Protein AF-A0A8J4LSY7-F1 (afdb_monomer_lite)

Secondary structure (DSSP, 8-state):
-HHHHHHHHHTTSSS--SSHHHHHHHHHHHHHHHHTTS---EEEEETTHHHHHHHHHHHHHHH-PPPPSEEEEES---TTS-GGGSSS--GGG--HHHHHHHHHHTT--TTTHHHHHSTHHHHTTS-----------

Sequence (137 aa):
QQDSCRTILARFCRDPLPSAQAAAKEILPVVTPLLQSGVPYAVLSHSFGVWISFELLRAVRRVGPPMPRVWCLSAMPHPDVPHGRRPWRQQRTLGDADFKDEVRGWDVNEVVSPLICGRWVVGWLGGWVDTAIPTYA

Foldseek 3Di:
DVVLVVVVVVVCPDAADPDLLSLLVVCQVVCVVVLQPPDAAEAEAEDVRVSNVVNNQVVCVVVDRDHHPYYHYYPDDDPPQDQVRDQAHDCVPDDLVRNLVRCVSVVDDPVCSCCVSPCVVVVSRDDDDDDDDPPDD

Organism: NCBI:txid1737510

pLDDT: mean 72.54, std 23.61, range [24.03, 96.81]

Radius of gyration: 18.05 Å; chains: 1; bounding box: 39×49×40 Å

InterPro domains:
  IPR012223 Thioesterase type II, NRPS/PKS/S-FAS [PTHR11487] (16-112)
  IPR029058 Alpha/Beta hydrolase fold [G3DSA:3.40.50.1820] (6-116)
  IPR029058 Alpha/Beta hydrolase fold [SSF53474] (14-106)

Structure (mmCIF, N/CA/C/O backbone):
data_AF-A0A8J4LSY7-F1
#
_entry.id   AF-A0A8J4LSY7-F1
#
loop_
_atom_site.group_PDB
_atom_site.id
_atom_site.type_symbol
_atom_site.label_atom_id
_atom_site.label_alt_id
_atom_site.label_comp_id
_atom_site.label_asym_id
_atom_site.label_entity_id
_atom_site.label_seq_id
_atom_site.pdbx_PDB_ins_code
_atom_site.Cartn_x
_atom_site.Cartn_y
_atom_site.Cartn_z
_atom_site.occupancy
_atom_site.B_iso_or_equiv
_atom_site.auth_seq_id
_atom_site.auth_comp_id
_atom_site.auth_asym_id
_atom_site.auth_atom_id
_atom_site.pdbx_PDB_model_num
ATOM 1 N N . GLN A 1 1 ? -6.345 19.533 14.855 1.00 44.25 1 GLN A N 1
ATOM 2 C CA . GLN A 1 1 ? -6.470 18.475 13.821 1.00 44.25 1 GLN A CA 1
ATOM 3 C C . GLN A 1 1 ? -5.536 18.705 12.625 1.00 44.25 1 GLN A C 1
ATOM 5 O O . GLN A 1 1 ? -5.015 17.730 12.104 1.00 44.25 1 GLN A O 1
ATOM 10 N N . GLN A 1 2 ? -5.253 19.956 12.225 1.00 29.22 2 GLN A N 1
ATOM 11 C CA . GLN A 1 2 ? -4.272 20.271 11.166 1.00 29.22 2 GLN A CA 1
ATOM 12 C C . GLN A 1 2 ? -2.803 19.992 11.556 1.00 29.22 2 GLN A C 1
ATOM 14 O O . GLN A 1 2 ? -2.033 19.541 10.709 1.00 29.22 2 GLN A O 1
ATOM 19 N N . ASP A 1 3 ? -2.423 20.173 12.826 1.00 33.94 3 ASP A N 1
ATOM 20 C CA . ASP A 1 3 ? -1.032 19.956 13.270 1.00 33.94 3 ASP A CA 1
ATOM 21 C C . ASP A 1 3 ? -0.594 18.487 13.221 1.00 33.94 3 ASP A C 1
ATOM 23 O O . ASP A 1 3 ? 0.539 18.184 12.855 1.00 33.94 3 ASP A O 1
ATOM 27 N N . SER A 1 4 ? -1.515 17.556 13.476 1.00 42.97 4 SER A N 1
ATOM 28 C CA . SER A 1 4 ? -1.252 16.113 13.437 1.00 42.97 4 SER A CA 1
ATOM 29 C C . SER A 1 4 ? -0.882 15.631 12.026 1.00 42.97 4 SER A C 1
ATOM 31 O O . SER A 1 4 ? 0.013 14.803 11.868 1.00 42.97 4 SER A O 1
ATOM 33 N N . CYS A 1 5 ? -1.519 16.185 10.986 1.00 31.39 5 CYS A N 1
ATOM 34 C CA . CYS A 1 5 ? -1.231 15.849 9.587 1.00 31.39 5 CYS A CA 1
ATOM 35 C C . CYS A 1 5 ? 0.140 16.371 9.129 1.00 31.39 5 CYS A C 1
ATOM 37 O O . CYS A 1 5 ? 0.835 15.690 8.372 1.00 31.39 5 CYS A O 1
ATOM 39 N N . ARG A 1 6 ? 0.564 17.546 9.619 1.00 34.28 6 ARG A N 1
ATOM 40 C CA . ARG A 1 6 ? 1.897 18.104 9.332 1.00 34.28 6 ARG A CA 1
ATOM 41 C C . ARG A 1 6 ? 3.012 17.278 9.964 1.00 34.28 6 ARG A C 1
ATOM 43 O O . ARG A 1 6 ? 4.025 17.044 9.312 1.00 34.28 6 ARG A O 1
ATOM 50 N N . THR A 1 7 ? 2.815 16.769 11.180 1.00 38.84 7 THR A N 1
ATOM 51 C CA . THR A 1 7 ? 3.790 15.878 11.826 1.00 38.84 7 THR A CA 1
ATOM 52 C C . THR A 1 7 ? 3.940 14.548 11.086 1.00 38.84 7 THR A C 1
ATOM 54 O O . THR A 1 7 ? 5.052 14.037 10.999 1.00 38.84 7 THR A O 1
ATOM 57 N N . ILE A 1 8 ? 2.860 13.999 10.512 1.00 45.31 8 ILE A N 1
ATOM 58 C CA . ILE A 1 8 ? 2.915 12.757 9.721 1.00 45.31 8 ILE A CA 1
ATOM 59 C C . ILE A 1 8 ? 3.765 12.959 8.463 1.00 45.31 8 ILE A C 1
ATOM 61 O O . ILE A 1 8 ? 4.672 12.166 8.222 1.00 45.31 8 ILE A O 1
ATOM 65 N N . LEU A 1 9 ? 3.530 14.038 7.708 1.00 38.50 9 LEU A N 1
ATOM 66 C CA . LEU A 1 9 ? 4.298 14.352 6.496 1.00 38.50 9 LEU A CA 1
ATOM 67 C C . LEU A 1 9 ? 5.765 14.689 6.804 1.00 38.50 9 LEU A C 1
ATOM 69 O O . LEU A 1 9 ? 6.656 14.212 6.110 1.00 38.50 9 LEU A O 1
ATOM 73 N N . ALA A 1 10 ? 6.037 15.420 7.889 1.00 40.66 10 ALA A N 1
ATOM 74 C CA . ALA A 1 10 ? 7.404 15.736 8.316 1.00 40.66 10 ALA A CA 1
ATOM 75 C C . ALA A 1 10 ? 8.201 14.497 8.779 1.00 40.66 10 ALA A C 1
ATOM 77 O O . ALA A 1 10 ? 9.430 14.493 8.741 1.00 40.66 10 ALA A O 1
ATOM 78 N N . ARG A 1 11 ? 7.525 13.413 9.189 1.00 45.34 11 ARG A N 1
ATOM 79 C CA . ARG A 1 11 ? 8.167 12.156 9.614 1.00 45.34 11 ARG A CA 1
ATOM 80 C C . ARG A 1 11 ? 8.677 11.311 8.438 1.00 45.34 11 ARG A C 1
ATOM 82 O O . ARG A 1 11 ? 9.490 10.420 8.679 1.00 45.34 11 ARG A O 1
ATOM 89 N N . PHE A 1 12 ? 8.230 11.600 7.210 1.00 44.94 12 PHE A N 1
ATOM 90 C CA . PHE A 1 12 ? 8.629 10.914 5.972 1.00 44.94 12 PHE A CA 1
ATOM 91 C C . PHE A 1 12 ? 9.943 11.431 5.356 1.00 44.94 12 PHE A C 1
ATOM 93 O O . PHE A 1 12 ? 10.416 10.838 4.396 1.00 44.94 12 PHE A O 1
ATOM 100 N N . CYS A 1 13 ? 10.579 12.466 5.921 1.00 44.59 13 CYS A N 1
ATOM 101 C CA . CYS A 1 13 ? 11.922 12.926 5.521 1.00 44.59 13 CYS A CA 1
ATOM 102 C C . CYS A 1 13 ? 13.075 12.094 6.126 1.00 44.59 13 CYS A C 1
ATOM 104 O O . CYS A 1 13 ? 14.209 12.561 6.180 1.00 44.59 13 CYS A O 1
ATOM 106 N N . ARG A 1 14 ? 12.795 10.889 6.636 1.00 54.31 14 ARG A N 1
ATOM 107 C CA . ARG A 1 14 ? 13.821 9.942 7.094 1.00 54.31 14 ARG A CA 1
ATOM 108 C C . ARG A 1 14 ? 14.231 9.008 5.969 1.00 54.31 14 ARG A C 1
ATOM 110 O O . ARG A 1 14 ? 13.550 8.946 4.947 1.00 54.31 14 ARG A O 1
ATOM 117 N N . ASP A 1 15 ? 15.330 8.288 6.200 1.00 63.06 15 ASP A N 1
ATOM 118 C CA . ASP A 1 15 ? 15.778 7.224 5.316 1.00 63.06 15 ASP A CA 1
ATOM 119 C C . ASP A 1 15 ? 14.589 6.394 4.832 1.00 63.06 15 ASP A C 1
ATOM 121 O O . ASP A 1 15 ? 13.710 6.026 5.626 1.00 63.06 15 ASP A O 1
ATOM 125 N N . PRO A 1 16 ? 14.533 6.131 3.528 1.00 67.81 16 PRO A N 1
ATOM 126 C CA . PRO A 1 16 ? 13.436 5.391 2.961 1.00 67.81 16 PRO A CA 1
ATOM 127 C C . PRO A 1 16 ? 13.264 4.028 3.619 1.00 67.81 16 PRO A C 1
ATOM 129 O O . PRO A 1 16 ? 14.217 3.313 3.936 1.00 67.81 16 PRO A O 1
ATOM 132 N N . LEU A 1 17 ? 12.003 3.652 3.796 1.00 80.00 17 LEU A N 1
ATOM 133 C CA . LEU A 1 17 ? 11.661 2.386 4.416 1.00 80.00 17 LEU A CA 1
ATOM 134 C C . LEU A 1 17 ? 11.991 1.233 3.457 1.00 80.00 17 LEU A C 1
ATOM 136 O O . LEU A 1 17 ? 11.616 1.286 2.286 1.00 80.00 17 LEU A O 1
ATOM 140 N N . PRO A 1 18 ? 12.625 0.151 3.944 1.00 82.62 18 PRO A N 1
ATOM 141 C CA . PRO A 1 18 ? 13.159 -0.901 3.079 1.00 82.62 18 PRO A CA 1
ATOM 142 C C . PRO A 1 18 ? 12.075 -1.813 2.488 1.00 82.62 18 PRO A C 1
ATOM 144 O O . PRO A 1 18 ? 12.368 -2.658 1.645 1.00 82.62 18 PRO A O 1
ATOM 147 N N . SER A 1 19 ? 10.829 -1.716 2.965 1.00 83.81 19 SER A N 1
ATOM 148 C CA . SER A 1 19 ? 9.740 -2.589 2.530 1.00 83.81 19 SER A CA 1
ATOM 149 C C . SER A 1 19 ? 8.350 -2.022 2.826 1.00 83.81 19 SER A C 1
ATOM 151 O O . SER A 1 19 ? 8.160 -1.181 3.710 1.00 83.81 19 SER A O 1
ATOM 153 N N . ALA A 1 20 ? 7.341 -2.554 2.130 1.00 84.25 20 ALA A N 1
ATOM 154 C CA . ALA A 1 20 ? 5.936 -2.250 2.397 1.00 84.25 20 ALA A CA 1
ATOM 155 C C . ALA A 1 20 ? 5.509 -2.661 3.820 1.00 84.25 20 ALA A C 1
ATOM 157 O O . ALA A 1 20 ? 4.689 -1.988 4.440 1.00 84.25 20 ALA A O 1
ATOM 158 N N . GLN A 1 21 ? 6.101 -3.725 4.374 1.00 91.12 21 GLN A N 1
ATOM 159 C CA . GLN A 1 21 ? 5.871 -4.161 5.753 1.00 91.12 21 GLN A CA 1
ATOM 160 C C . GLN A 1 21 ? 6.427 -3.151 6.765 1.00 91.12 21 GLN A C 1
ATOM 162 O O . GLN A 1 21 ? 5.783 -2.891 7.782 1.00 91.12 21 GLN A O 1
ATOM 167 N N . ALA A 1 22 ? 7.596 -2.562 6.489 1.00 87.50 22 ALA A N 1
ATOM 168 C CA . ALA A 1 22 ? 8.167 -1.512 7.328 1.00 87.50 22 ALA A CA 1
ATOM 169 C C . ALA A 1 22 ? 7.280 -0.255 7.318 1.00 87.50 22 ALA A C 1
ATOM 171 O O . ALA A 1 22 ? 6.972 0.283 8.380 1.00 87.50 22 ALA A O 1
ATOM 172 N N . ALA A 1 23 ? 6.776 0.140 6.143 1.00 88.75 23 ALA A N 1
ATOM 173 C CA . ALA A 1 23 ? 5.785 1.211 6.019 1.00 88.75 23 ALA A CA 1
ATOM 174 C C . ALA A 1 23 ? 4.502 0.914 6.803 1.00 88.75 23 ALA A C 1
ATOM 176 O O . ALA A 1 23 ? 4.065 1.736 7.606 1.00 88.75 23 ALA A O 1
ATOM 177 N N . ALA A 1 24 ? 3.932 -0.282 6.648 1.00 90.56 24 ALA A N 1
ATOM 178 C CA . ALA A 1 24 ? 2.749 -0.698 7.394 1.00 90.56 24 ALA A CA 1
ATOM 179 C C . ALA A 1 24 ? 2.954 -0.616 8.917 1.00 90.56 24 ALA A C 1
ATOM 181 O O . ALA A 1 24 ? 2.068 -0.140 9.626 1.00 90.56 24 ALA A O 1
ATOM 182 N N . LYS A 1 25 ? 4.126 -1.035 9.415 1.00 91.75 25 LYS A N 1
ATOM 183 C CA . LYS A 1 25 ? 4.476 -0.988 10.842 1.00 91.75 25 LYS A CA 1
ATOM 184 C C . LYS A 1 25 ? 4.503 0.441 11.394 1.00 91.75 25 LYS A C 1
ATOM 186 O O . LYS A 1 25 ? 3.998 0.658 12.490 1.00 91.75 25 LYS A O 1
ATOM 191 N N . GLU A 1 26 ? 5.057 1.398 10.650 1.00 90.56 26 GLU A N 1
ATOM 192 C CA . GLU A 1 26 ? 5.096 2.812 11.058 1.00 90.56 26 GLU A CA 1
ATOM 193 C C . GLU A 1 26 ? 3.722 3.494 10.959 1.00 90.56 26 GLU A C 1
ATOM 195 O O . GLU A 1 26 ? 3.383 4.332 11.794 1.00 90.56 26 GLU A O 1
ATOM 200 N N . ILE A 1 27 ? 2.906 3.125 9.966 1.00 92.31 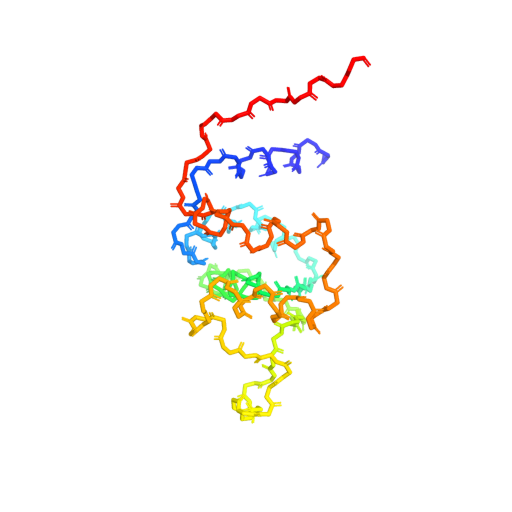27 ILE A N 1
ATOM 201 C CA . ILE A 1 27 ? 1.581 3.727 9.744 1.00 92.31 27 ILE A CA 1
ATOM 202 C C . ILE A 1 27 ? 0.555 3.223 10.767 1.00 92.31 27 ILE A C 1
ATOM 204 O O . ILE A 1 27 ? -0.275 3.999 11.243 1.00 92.31 27 ILE A O 1
ATOM 208 N N . LEU A 1 28 ? 0.601 1.937 11.124 1.00 92.69 28 LEU A N 1
ATOM 209 C CA . LEU A 1 28 ? -0.383 1.291 11.994 1.00 92.69 28 LEU A CA 1
ATOM 210 C C . LEU A 1 28 ? -0.694 2.057 13.298 1.00 92.69 28 LEU A C 1
ATOM 212 O O . LEU A 1 28 ? -1.879 2.306 13.536 1.00 92.69 28 LEU A O 1
ATOM 216 N N . PRO A 1 29 ? 0.281 2.471 14.135 1.00 93.00 29 PRO A N 1
ATOM 217 C CA . PRO A 1 29 ? -0.023 3.186 15.378 1.00 93.00 29 PRO A CA 1
ATOM 218 C C . PRO A 1 29 ? -0.679 4.551 15.140 1.00 93.00 29 PRO A C 1
ATOM 220 O O . PRO A 1 29 ? -1.454 5.007 15.974 1.00 93.00 29 PRO A O 1
ATOM 223 N N . VAL A 1 30 ? -0.413 5.186 13.995 1.00 92.06 30 VAL A N 1
ATOM 224 C CA . VAL A 1 30 ? -0.987 6.488 13.635 1.00 92.06 30 VAL A CA 1
ATOM 225 C C . VAL A 1 30 ? -2.459 6.351 13.256 1.00 92.06 30 VAL A C 1
ATOM 227 O O . VAL A 1 30 ? -3.282 7.172 13.654 1.00 92.06 30 VAL A O 1
ATOM 230 N N . VAL A 1 31 ? -2.805 5.310 12.493 1.00 91.38 31 VAL A N 1
ATOM 231 C CA . VAL A 1 31 ? -4.176 5.129 11.995 1.00 91.38 31 VAL A CA 1
ATOM 232 C C . VAL A 1 31 ? -5.075 4.379 12.973 1.00 91.38 31 VAL A C 1
ATOM 234 O O . VAL A 1 31 ? -6.280 4.598 12.948 1.00 91.38 31 VAL A O 1
ATOM 237 N N . THR A 1 32 ? -4.527 3.536 13.857 1.00 91.69 32 THR A N 1
ATOM 238 C CA . THR A 1 32 ? -5.311 2.689 14.782 1.00 91.69 32 THR A CA 1
ATOM 239 C C . THR A 1 32 ? -6.392 3.454 15.564 1.00 91.69 32 THR A C 1
ATOM 241 O O . THR A 1 32 ? -7.532 2.986 15.551 1.00 91.69 32 THR A O 1
ATOM 244 N N . PRO A 1 33 ? -6.129 4.643 16.149 1.00 91.75 33 PRO A N 1
ATOM 245 C CA . PRO A 1 33 ? -7.170 5.405 16.844 1.00 91.75 33 PRO A CA 1
ATOM 246 C C . PRO A 1 33 ? -8.334 5.817 15.931 1.00 91.75 33 PRO A C 1
ATOM 248 O O . PRO A 1 33 ? -9.486 5.829 16.355 1.00 91.75 33 PRO A O 1
ATOM 251 N N . LEU A 1 34 ? -8.051 6.113 14.657 1.00 91.31 34 LEU A N 1
ATOM 252 C CA . LEU A 1 34 ? -9.074 6.455 13.666 1.00 91.31 34 LEU A CA 1
ATOM 253 C C . LEU A 1 34 ? -9.903 5.225 13.287 1.00 91.31 34 LEU A C 1
ATOM 255 O O . LEU A 1 34 ? -11.123 5.317 13.175 1.00 91.31 34 LEU A O 1
ATOM 259 N N . LEU A 1 35 ? -9.255 4.065 13.145 1.00 92.62 35 LEU A N 1
ATOM 260 C CA . LEU A 1 35 ? -9.926 2.800 12.828 1.00 92.62 35 LEU A CA 1
ATOM 261 C C . LEU A 1 35 ? -10.844 2.325 13.966 1.00 92.62 35 LEU A C 1
ATOM 263 O O . LEU A 1 35 ? -11.846 1.661 13.720 1.00 92.62 35 LEU A O 1
ATOM 267 N N . GLN A 1 36 ? -10.518 2.681 15.209 1.00 91.88 36 GLN A N 1
ATOM 268 C CA . GLN A 1 36 ? -11.301 2.350 16.404 1.00 91.88 36 GLN A CA 1
ATOM 269 C C . GLN A 1 36 ? -12.419 3.355 16.714 1.00 91.88 36 GLN A C 1
ATOM 271 O O . GLN A 1 36 ? -13.191 3.132 17.642 1.00 91.88 36 GLN A O 1
ATOM 276 N N . SER A 1 37 ? -12.558 4.427 15.930 1.00 91.56 37 SER A N 1
ATOM 277 C CA . SER A 1 37 ? -13.602 5.445 16.131 1.00 91.56 37 SER A CA 1
ATOM 278 C C . SER A 1 37 ? -15.036 4.931 15.932 1.00 91.56 37 SER A C 1
ATOM 280 O O . SER A 1 37 ? -15.989 5.629 16.265 1.00 91.56 37 SER A O 1
ATOM 282 N N . GLY A 1 38 ? -15.207 3.735 15.356 1.00 89.56 38 GLY A N 1
ATOM 283 C CA . GLY A 1 38 ? -16.510 3.164 15.001 1.00 89.56 38 GLY A CA 1
ATOM 284 C C . GLY A 1 38 ? -17.073 3.667 13.667 1.00 89.56 38 GLY A C 1
ATOM 285 O O . GLY A 1 38 ? -18.077 3.136 13.193 1.00 89.56 38 GLY A O 1
ATOM 286 N N . VAL A 1 39 ? -16.419 4.640 13.023 1.00 94.12 39 VAL A N 1
ATOM 287 C CA . VAL A 1 39 ? -16.823 5.158 11.710 1.00 94.12 39 VAL A CA 1
ATOM 288 C C . VAL A 1 39 ? -16.385 4.183 10.605 1.00 94.12 39 VAL A C 1
ATOM 290 O O . VAL A 1 39 ? -15.196 3.869 10.503 1.00 94.12 39 VAL A O 1
ATOM 293 N N . PRO A 1 40 ? -17.301 3.692 9.746 1.00 94.31 40 PRO A N 1
ATOM 294 C CA . PRO A 1 40 ? -16.928 2.884 8.591 1.00 94.31 40 PRO A CA 1
ATOM 295 C C . PRO A 1 40 ? -16.016 3.661 7.639 1.00 94.31 40 PRO A C 1
ATOM 297 O O . PRO A 1 40 ? -16.255 4.833 7.363 1.00 94.31 40 PRO A O 1
ATOM 300 N N . TYR A 1 41 ? -15.007 2.993 7.085 1.00 92.62 41 TYR A N 1
ATOM 301 C CA . TYR A 1 41 ? -14.046 3.624 6.184 1.00 92.62 41 TYR A CA 1
ATOM 302 C C . TYR A 1 41 ? -13.803 2.797 4.920 1.00 92.62 41 TYR A C 1
ATOM 304 O O . TYR A 1 41 ? -14.121 1.605 4.842 1.00 92.62 41 TYR A O 1
ATOM 312 N N . ALA A 1 42 ? -13.224 3.466 3.928 1.00 93.94 42 ALA A N 1
ATOM 313 C CA . ALA A 1 42 ? -12.748 2.901 2.677 1.00 93.94 42 ALA A CA 1
ATOM 314 C C . ALA A 1 42 ? -11.233 3.099 2.569 1.00 93.94 42 ALA A C 1
ATOM 316 O O . ALA A 1 42 ? -10.688 4.061 3.113 1.00 93.94 42 ALA A O 1
ATOM 317 N N . VAL A 1 43 ? -10.557 2.214 1.839 1.00 92.94 43 VAL A N 1
ATOM 318 C CA . VAL A 1 43 ? -9.151 2.397 1.460 1.00 92.94 43 VAL A CA 1
ATOM 319 C C . VAL A 1 43 ? -9.080 2.645 -0.036 1.00 92.94 43 VAL A C 1
ATOM 321 O O . VAL A 1 43 ? -9.585 1.851 -0.824 1.00 92.94 43 VAL A O 1
ATOM 324 N N . LEU A 1 44 ? -8.432 3.736 -0.430 1.00 91.38 44 LEU A N 1
ATOM 325 C CA . LEU A 1 44 ? -8.048 3.997 -1.812 1.00 91.38 44 LEU A CA 1
ATOM 326 C C . LEU A 1 44 ? -6.528 3.914 -1.888 1.00 91.38 44 LEU A C 1
ATOM 328 O O . LEU A 1 44 ? -5.829 4.583 -1.130 1.00 91.38 44 LEU A O 1
ATOM 332 N N . SER A 1 45 ? -6.021 3.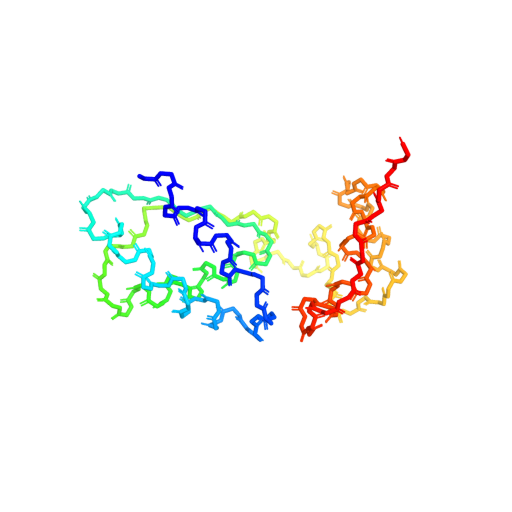084 -2.792 1.00 88.69 45 SER A N 1
ATOM 333 C CA . SER A 1 45 ? -4.583 2.875 -2.959 1.00 88.69 45 SER A CA 1
ATOM 334 C C . SER A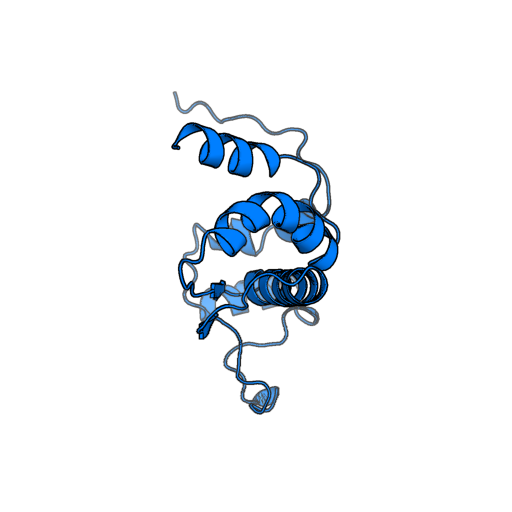 1 45 ? -4.206 2.868 -4.432 1.00 88.69 45 SER A C 1
ATOM 336 O O . SER A 1 45 ? -4.957 2.350 -5.258 1.00 88.69 45 SER A O 1
ATOM 338 N N . HIS A 1 46 ? -3.045 3.429 -4.752 1.00 84.94 46 HIS A N 1
ATOM 339 C CA . HIS A 1 46 ? -2.567 3.605 -6.119 1.00 84.94 46 HIS A CA 1
ATOM 340 C C . HIS A 1 46 ? -1.125 3.112 -6.253 1.00 84.94 46 HIS A C 1
ATOM 342 O O . HIS A 1 46 ? -0.298 3.400 -5.384 1.00 84.94 46 HIS A O 1
ATOM 348 N N . SER A 1 47 ? -0.821 2.402 -7.344 1.00 83.94 47 SER A N 1
ATOM 349 C CA . SER A 1 47 ? 0.533 1.943 -7.685 1.00 83.94 47 SER A CA 1
ATOM 350 C C . SER A 1 47 ? 1.191 1.197 -6.508 1.00 83.94 47 SER A C 1
ATOM 352 O O . SER A 1 47 ? 0.577 0.304 -5.921 1.00 83.94 47 SER A O 1
ATOM 354 N N . PHE A 1 48 ? 2.412 1.558 -6.102 1.00 81.56 48 PHE A N 1
ATOM 355 C CA . PHE A 1 48 ? 3.099 0.949 -4.959 1.00 81.56 48 PHE A CA 1
ATOM 356 C C . PHE A 1 48 ? 2.329 1.086 -3.633 1.00 81.56 48 PHE A C 1
ATOM 358 O O . PHE A 1 48 ? 2.420 0.215 -2.765 1.00 81.56 48 PHE A O 1
ATOM 365 N N . GLY A 1 49 ? 1.494 2.122 -3.502 1.00 85.00 49 GLY A N 1
ATOM 366 C CA . GLY A 1 49 ? 0.605 2.309 -2.358 1.00 85.00 49 GLY A CA 1
ATOM 367 C C . GLY A 1 49 ? -0.352 1.135 -2.142 1.00 85.00 49 GLY A C 1
ATOM 368 O O . GLY A 1 49 ? -0.735 0.878 -1.007 1.00 85.00 49 GLY A O 1
ATOM 369 N N . VAL A 1 50 ? -0.673 0.362 -3.187 1.00 88.69 50 VAL A N 1
ATOM 370 C CA . VAL A 1 50 ? -1.469 -0.871 -3.071 1.00 88.69 50 VAL A CA 1
ATOM 371 C C . VAL A 1 50 ? -0.773 -1.900 -2.177 1.00 88.69 50 VAL A C 1
ATOM 373 O O . VAL A 1 50 ? -1.413 -2.487 -1.307 1.00 88.69 50 VAL A O 1
ATOM 376 N N . TRP A 1 51 ? 0.538 -2.095 -2.333 1.00 86.88 51 TRP A N 1
ATOM 377 C CA . TRP A 1 51 ? 1.301 -3.056 -1.530 1.00 86.88 51 TRP A CA 1
ATOM 378 C C . TRP A 1 51 ? 1.445 -2.606 -0.076 1.00 86.88 51 TRP A C 1
ATOM 380 O O . TRP A 1 51 ? 1.328 -3.420 0.840 1.00 86.88 51 TRP A O 1
ATOM 390 N N . ILE A 1 52 ? 1.632 -1.302 0.146 1.00 89.19 52 ILE A N 1
ATOM 391 C CA . ILE A 1 52 ? 1.647 -0.722 1.494 1.00 89.19 52 ILE A CA 1
ATOM 392 C C . ILE A 1 52 ? 0.281 -0.916 2.160 1.00 89.19 52 ILE A C 1
ATOM 394 O O . ILE A 1 52 ? 0.211 -1.401 3.288 1.00 89.19 52 ILE A O 1
ATOM 398 N N . SER A 1 53 ? -0.812 -0.594 1.459 1.00 92.81 53 SER A N 1
ATOM 399 C CA . SER A 1 53 ? -2.172 -0.801 1.963 1.00 92.81 53 SER A CA 1
ATOM 400 C C . SER A 1 53 ? -2.461 -2.273 2.243 1.00 92.81 53 SER A C 1
ATOM 402 O O . SER A 1 53 ? -3.065 -2.573 3.267 1.00 92.81 53 SER A O 1
ATOM 404 N N . PHE A 1 54 ? -1.990 -3.196 1.402 1.00 93.88 54 PHE A N 1
ATOM 405 C CA . PHE A 1 54 ? -2.120 -4.633 1.641 1.00 93.88 54 PHE A CA 1
ATOM 406 C C . PHE A 1 54 ? -1.476 -5.050 2.970 1.00 93.88 54 PHE A C 1
ATOM 408 O O . PHE A 1 54 ? -2.132 -5.670 3.809 1.00 93.88 54 PHE A O 1
ATOM 415 N N . GLU A 1 55 ? -0.211 -4.687 3.196 1.00 95.38 55 GLU A N 1
ATOM 416 C CA . GLU A 1 55 ? 0.492 -5.050 4.432 1.00 95.38 55 GLU A CA 1
ATOM 417 C C . GLU A 1 55 ? -0.078 -4.333 5.661 1.00 95.38 55 GLU A C 1
ATOM 419 O O . GLU A 1 55 ? -0.194 -4.940 6.729 1.00 95.38 55 GLU A O 1
ATOM 424 N N . LEU A 1 56 ? -0.525 -3.083 5.509 1.00 94.94 56 LEU A N 1
ATOM 425 C CA . LEU A 1 56 ? -1.239 -2.360 6.559 1.00 94.94 56 LEU A CA 1
ATOM 426 C C . LEU A 1 56 ? -2.539 -3.073 6.926 1.00 94.94 56 LEU A C 1
ATOM 428 O O . LEU A 1 56 ? -2.779 -3.320 8.101 1.00 94.94 56 LEU A O 1
ATOM 432 N N . LEU A 1 57 ? -3.357 -3.461 5.948 1.00 96.19 57 LEU A N 1
ATOM 433 C CA . LEU A 1 57 ? -4.619 -4.161 6.185 1.00 96.19 57 LEU A CA 1
ATOM 434 C C . LEU A 1 57 ? -4.407 -5.543 6.811 1.00 96.19 57 LEU A C 1
ATOM 436 O O . LEU A 1 57 ? -5.180 -5.949 7.681 1.00 96.19 57 LEU A O 1
ATOM 440 N N . ARG A 1 58 ? -3.326 -6.248 6.455 1.00 96.75 58 ARG A N 1
ATOM 441 C CA . ARG A 1 58 ? -2.912 -7.467 7.167 1.00 96.75 58 ARG A CA 1
ATOM 442 C C . ARG A 1 58 ? -2.557 -7.180 8.622 1.00 96.75 58 ARG A C 1
ATOM 444 O O . ARG A 1 58 ? -2.923 -7.966 9.492 1.00 96.75 58 ARG A O 1
ATOM 451 N N . ALA A 1 59 ? -1.851 -6.086 8.895 1.00 95.12 59 ALA A N 1
ATOM 452 C CA . ALA A 1 59 ? -1.492 -5.694 10.252 1.00 95.12 59 ALA A CA 1
ATOM 453 C C . ALA A 1 59 ? -2.721 -5.259 11.073 1.00 95.1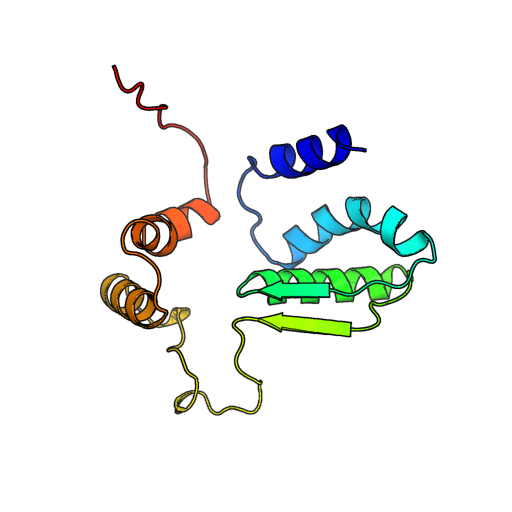2 59 ALA A C 1
ATOM 455 O O . ALA A 1 59 ? -2.891 -5.735 12.192 1.00 95.12 59 ALA A O 1
ATOM 456 N N . VAL A 1 60 ? -3.629 -4.465 10.493 1.00 95.31 60 VAL A N 1
ATOM 457 C CA . VAL A 1 60 ? -4.917 -4.078 11.095 1.00 95.31 60 VAL A CA 1
ATOM 458 C C . VAL A 1 60 ? -5.729 -5.317 11.456 1.00 95.31 60 VAL A C 1
ATOM 460 O O . VAL A 1 60 ? -6.149 -5.459 12.601 1.00 95.31 60 VAL A O 1
ATOM 463 N N . ARG A 1 61 ? -5.858 -6.280 10.533 1.00 96.25 61 ARG A N 1
ATOM 464 C CA . ARG A 1 61 ? -6.575 -7.535 10.795 1.00 96.25 61 ARG A CA 1
ATOM 465 C C . ARG A 1 61 ? -6.010 -8.310 11.993 1.00 96.25 61 ARG A C 1
ATOM 467 O O . ARG A 1 61 ? -6.774 -8.978 12.678 1.00 96.25 61 ARG A O 1
ATOM 474 N N . ARG A 1 62 ? -4.697 -8.237 12.250 1.00 95.81 62 ARG A N 1
ATOM 475 C CA . ARG A 1 62 ? -4.062 -8.887 13.414 1.00 95.81 62 ARG A CA 1
ATOM 476 C C . ARG A 1 62 ? -4.341 -8.163 14.731 1.00 95.81 62 ARG A C 1
ATOM 478 O O . ARG A 1 62 ? -4.429 -8.827 15.754 1.00 95.81 62 ARG A O 1
ATOM 485 N N . VAL A 1 63 ? -4.449 -6.833 14.714 1.00 92.50 63 VAL A N 1
ATOM 486 C CA . VAL A 1 63 ? -4.724 -6.030 15.921 1.00 92.50 63 VAL A CA 1
ATOM 487 C C . VAL A 1 63 ? -6.216 -6.036 16.276 1.00 92.50 63 VAL A C 1
ATOM 489 O O . VAL A 1 63 ? -6.571 -5.831 17.431 1.00 92.50 63 VAL A O 1
ATOM 492 N N . GLY A 1 64 ? -7.094 -6.290 15.302 1.00 92.62 64 GLY A N 1
ATOM 493 C CA . GLY A 1 64 ? -8.531 -6.456 15.531 1.00 92.62 64 GLY A CA 1
ATOM 494 C C . GLY A 1 64 ? -9.455 -5.235 15.367 1.00 92.62 64 GLY A C 1
ATOM 495 O O . GLY A 1 64 ? -10.643 -5.410 15.638 1.00 92.62 64 GLY A O 1
ATOM 496 N N . PRO A 1 65 ? -9.033 -4.027 14.921 1.00 90.88 65 PRO A N 1
ATOM 497 C CA . PRO A 1 65 ? -9.991 -3.010 14.495 1.00 90.88 65 PRO A CA 1
ATOM 498 C C . PRO A 1 65 ? -10.867 -3.486 13.321 1.00 90.88 65 PRO A C 1
ATOM 500 O O . PRO A 1 65 ? -10.474 -4.399 12.583 1.00 90.88 65 PRO A O 1
ATOM 503 N N . PRO A 1 66 ? -12.030 -2.847 13.098 1.00 93.56 66 PRO A N 1
ATOM 504 C CA . PRO A 1 66 ? -12.850 -3.096 11.919 1.00 93.56 66 PRO A CA 1
ATOM 505 C C . PRO A 1 66 ? -12.047 -2.952 10.619 1.00 93.56 66 PRO A C 1
ATOM 507 O O . PRO A 1 66 ? -11.246 -2.034 10.470 1.00 93.56 66 PRO A O 1
ATOM 510 N N . MET A 1 67 ? -12.287 -3.853 9.666 1.00 96.81 67 MET A N 1
ATOM 511 C CA . MET A 1 67 ? -11.716 -3.786 8.316 1.00 96.81 67 MET A CA 1
ATOM 512 C C . MET A 1 67 ? -12.481 -2.769 7.449 1.00 96.81 67 MET A C 1
ATOM 514 O O . MET A 1 67 ? -13.655 -2.498 7.730 1.00 96.81 67 MET A O 1
ATOM 518 N N . PRO A 1 68 ? -11.869 -2.217 6.380 1.00 96.38 68 PRO A N 1
ATOM 519 C CA . PRO A 1 68 ? -12.570 -1.287 5.503 1.00 96.38 68 PRO A CA 1
ATOM 520 C C . PRO A 1 68 ? -13.757 -1.970 4.826 1.00 96.38 68 PRO A C 1
ATOM 522 O O . PRO A 1 68 ? -13.716 -3.160 4.513 1.00 96.38 68 PRO A O 1
ATOM 525 N N . ARG A 1 69 ? -14.804 -1.193 4.536 1.00 96.31 69 ARG A N 1
ATOM 526 C CA . ARG A 1 69 ? -15.976 -1.673 3.785 1.00 96.31 69 ARG A CA 1
ATOM 527 C C . ARG A 1 69 ? -15.652 -1.936 2.321 1.00 96.31 69 ARG A C 1
ATOM 529 O O . ARG A 1 69 ? -16.248 -2.814 1.709 1.00 96.31 69 ARG A O 1
ATOM 536 N N . VAL A 1 70 ? -14.719 -1.163 1.776 1.00 94.88 70 VAL A N 1
ATOM 537 C CA . VAL A 1 70 ? -14.254 -1.281 0.399 1.00 94.88 70 VAL A CA 1
ATOM 538 C C . VAL A 1 70 ? -12.778 -0.920 0.323 1.00 94.88 70 VAL A C 1
ATOM 540 O O . VAL A 1 70 ? -12.300 -0.023 1.024 1.00 94.88 70 VAL A O 1
ATOM 543 N N . TRP A 1 71 ? -12.063 -1.626 -0.543 1.00 93.31 71 TRP A N 1
ATOM 544 C CA . TRP A 1 71 ? -10.698 -1.300 -0.914 1.00 93.31 71 TRP A CA 1
ATOM 545 C C . TRP A 1 71 ? -10.621 -1.155 -2.432 1.00 93.31 71 TRP A C 1
ATOM 547 O O . TRP A 1 71 ? -10.836 -2.117 -3.165 1.00 93.31 71 TRP A O 1
ATOM 557 N N . CYS A 1 72 ? -10.340 0.062 -2.893 1.00 89.75 72 CYS A N 1
ATOM 558 C CA . CYS A 1 72 ? -10.180 0.388 -4.302 1.00 89.75 72 CYS A CA 1
ATOM 559 C C . CYS A 1 72 ? -8.693 0.367 -4.678 1.00 89.75 72 CYS A C 1
ATOM 561 O O . CYS A 1 72 ? -7.874 1.074 -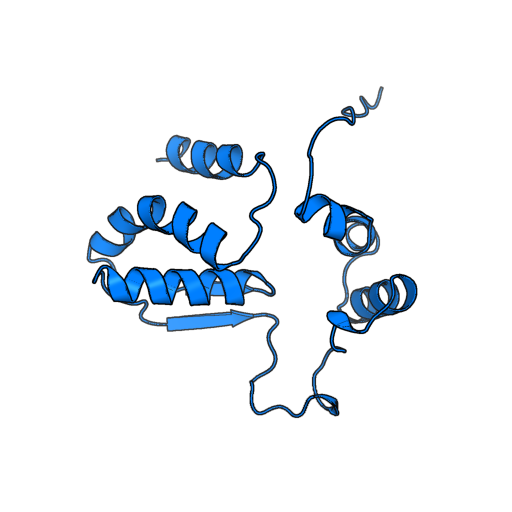4.076 1.00 89.75 72 CYS A O 1
ATOM 563 N N . LEU A 1 73 ? -8.359 -0.426 -5.698 1.00 87.50 73 LEU A N 1
ATOM 564 C CA . LEU A 1 73 ? -7.007 -0.577 -6.226 1.00 87.50 73 LEU A CA 1
ATOM 565 C C . LEU A 1 73 ? -6.892 0.186 -7.548 1.00 87.50 73 LEU A C 1
ATOM 567 O O . LEU A 1 73 ? -7.630 -0.085 -8.491 1.00 87.50 73 LEU A O 1
ATOM 571 N N . SER A 1 74 ? -5.964 1.136 -7.614 1.00 84.31 74 SER A N 1
ATOM 572 C CA . SER A 1 74 ? -5.661 1.931 -8.805 1.00 84.31 74 SER A CA 1
ATOM 573 C C . SER A 1 74 ? -4.255 1.615 -9.318 1.00 84.31 74 SER A C 1
ATOM 575 O O . SER A 1 74 ? -3.342 1.365 -8.528 1.00 84.31 74 SER A O 1
ATOM 577 N N . ALA A 1 75 ? -4.080 1.632 -10.643 1.00 80.12 75 ALA A N 1
ATOM 578 C CA . ALA A 1 75 ? -2.826 1.291 -11.321 1.00 80.12 75 ALA A CA 1
ATOM 579 C C . ALA A 1 75 ? -2.265 -0.093 -10.932 1.00 80.12 75 ALA A C 1
ATOM 581 O O . ALA A 1 75 ? -1.061 -0.277 -10.764 1.00 80.12 75 ALA A O 1
ATOM 582 N N . MET A 1 76 ? -3.155 -1.080 -10.801 1.00 78.81 76 MET A N 1
ATOM 583 C CA . MET A 1 76 ? -2.812 -2.499 -10.707 1.00 78.81 76 MET A CA 1
ATOM 584 C C . MET A 1 76 ? -3.670 -3.279 -11.701 1.00 78.81 76 MET A C 1
ATOM 586 O O . MET A 1 76 ? -4.887 -3.081 -11.720 1.00 78.81 76 MET A O 1
ATOM 590 N N . PRO A 1 77 ? -3.081 -4.156 -12.533 1.00 76.75 77 PRO A N 1
ATOM 591 C CA . PRO A 1 77 ? -3.882 -5.002 -13.391 1.00 76.75 77 PRO A CA 1
ATOM 592 C C . PRO A 1 77 ? -4.559 -6.062 -12.523 1.00 76.75 77 PRO A C 1
ATOM 594 O O . PRO A 1 77 ? -3.983 -6.535 -11.539 1.00 76.75 77 PRO A O 1
ATOM 597 N N . HIS A 1 78 ? -5.772 -6.460 -12.900 1.00 77.31 78 HIS A N 1
ATOM 598 C CA . HIS A 1 78 ? -6.443 -7.582 -12.253 1.00 77.31 78 HIS A CA 1
ATOM 599 C C . HIS A 1 78 ? -5.524 -8.824 -12.288 1.00 77.31 78 HIS A C 1
ATOM 601 O O . HIS A 1 78 ? -4.894 -9.060 -13.325 1.00 77.31 78 HIS A O 1
ATOM 607 N N . PRO A 1 79 ? -5.404 -9.607 -11.195 1.00 78.88 79 PRO A N 1
ATOM 608 C CA . PRO A 1 79 ? -4.446 -10.717 -11.114 1.00 78.88 79 PRO A CA 1
ATOM 609 C C . PRO A 1 79 ? -4.614 -11.735 -12.248 1.00 78.88 79 PRO A C 1
ATOM 611 O O . PRO A 1 79 ? -3.615 -12.227 -12.772 1.00 78.88 79 PRO A O 1
ATOM 614 N N . ASP A 1 80 ? -5.855 -11.955 -12.685 1.00 83.56 80 ASP A N 1
ATOM 615 C CA . ASP A 1 80 ? -6.189 -12.898 -13.759 1.00 83.56 80 ASP A CA 1
ATOM 616 C C . ASP A 1 80 ? -5.852 -12.389 -15.168 1.00 83.56 80 ASP A C 1
ATOM 618 O O . ASP A 1 80 ? -5.951 -13.142 -16.134 1.00 83.56 80 ASP A O 1
ATOM 622 N N . VAL A 1 81 ? -5.443 -11.124 -15.326 1.00 82.94 81 VAL A N 1
ATOM 623 C CA . VAL A 1 81 ? -4.984 -10.615 -16.625 1.00 82.94 81 VAL A CA 1
ATOM 624 C C . VAL A 1 81 ? -3.593 -11.197 -16.907 1.00 82.94 81 VAL A C 1
ATOM 626 O O . VAL A 1 81 ? -2.642 -10.893 -16.166 1.00 82.94 81 VAL A O 1
ATOM 629 N N . PRO A 1 82 ? -3.431 -11.998 -17.984 1.00 87.75 82 PRO A N 1
ATOM 630 C CA . PRO A 1 82 ? -2.141 -12.577 -18.344 1.00 87.75 82 PRO A CA 1
ATOM 631 C C . PRO A 1 82 ? -1.084 -11.492 -18.529 1.00 87.75 82 PRO A C 1
ATOM 633 O O . PRO A 1 82 ? -1.387 -10.432 -19.071 1.00 87.75 82 PRO A O 1
ATOM 636 N N . HIS A 1 83 ? 0.163 -11.761 -18.133 1.00 82.38 83 HIS A N 1
ATOM 637 C CA . HIS A 1 83 ? 1.239 -10.763 -18.162 1.00 82.38 83 HIS A CA 1
ATOM 638 C C . HIS A 1 83 ? 1.399 -10.064 -19.520 1.00 82.38 83 HIS A C 1
ATOM 640 O O . HIS A 1 83 ? 1.497 -8.843 -19.551 1.00 82.38 83 HIS A O 1
ATOM 646 N N . GLY A 1 84 ? 1.339 -10.810 -20.628 1.00 86.12 84 GLY A N 1
ATOM 647 C CA . GLY A 1 84 ? 1.443 -10.247 -21.982 1.00 86.12 84 GLY A CA 1
ATOM 648 C C . GLY A 1 84 ? 0.235 -9.421 -22.445 1.00 86.12 84 GLY A C 1
ATOM 649 O O . GLY A 1 84 ? 0.291 -8.813 -23.504 1.00 86.12 84 GLY A O 1
ATOM 650 N N . ARG A 1 85 ? -0.861 -9.400 -21.675 1.00 86.81 85 ARG A N 1
ATOM 651 C CA . ARG A 1 85 ? -2.069 -8.595 -21.933 1.00 86.81 85 ARG A CA 1
ATOM 652 C C . ARG A 1 85 ? -2.235 -7.446 -20.939 1.00 86.81 85 ARG A C 1
ATOM 654 O O . ARG A 1 85 ? -3.275 -6.789 -20.937 1.00 86.81 85 ARG A O 1
ATOM 661 N N . ARG A 1 86 ? -1.262 -7.238 -20.049 1.00 86.88 86 ARG A N 1
ATOM 662 C CA . ARG A 1 86 ? -1.311 -6.138 -19.087 1.00 86.88 86 ARG A CA 1
ATOM 663 C C . ARG A 1 86 ? -1.003 -4.820 -19.805 1.00 86.88 86 ARG A C 1
ATOM 665 O O . ARG A 1 86 ? -0.178 -4.816 -20.712 1.00 86.88 86 ARG A O 1
ATOM 672 N N . PRO A 1 87 ? -1.634 -3.715 -19.383 1.00 84.06 87 PRO A N 1
ATOM 673 C CA . PRO A 1 87 ? -1.437 -2.397 -19.990 1.00 84.06 87 PRO A CA 1
ATOM 674 C C . PRO A 1 87 ? -0.015 -1.831 -19.850 1.00 84.06 87 PRO A C 1
ATOM 676 O O . PRO A 1 87 ? 0.303 -0.864 -20.529 1.00 84.06 87 PRO A O 1
ATOM 679 N N . TRP A 1 88 ? 0.831 -2.417 -18.998 1.00 85.12 88 TRP A N 1
ATOM 680 C CA . TRP A 1 88 ? 2.231 -2.026 -18.842 1.00 85.12 88 TRP A CA 1
ATOM 681 C C . TRP A 1 88 ? 3.154 -3.233 -18.680 1.00 85.12 88 TRP A C 1
ATOM 683 O O . TRP A 1 88 ? 2.761 -4.284 -18.149 1.00 85.12 88 TRP A O 1
ATOM 693 N N . ARG A 1 89 ? 4.409 -3.063 -19.107 1.00 83.50 89 ARG A N 1
ATOM 694 C CA . ARG A 1 89 ? 5.486 -4.045 -18.942 1.00 83.50 89 ARG A CA 1
ATOM 695 C C . ARG A 1 89 ? 5.865 -4.201 -17.471 1.00 83.50 89 ARG A C 1
ATOM 697 O O . ARG A 1 89 ? 5.628 -3.343 -16.616 1.00 83.50 89 ARG A O 1
ATOM 704 N N . GLN A 1 90 ? 6.484 -5.336 -17.150 1.00 82.06 90 GLN A N 1
ATOM 705 C CA . GLN A 1 90 ? 6.962 -5.573 -15.795 1.00 82.06 90 GLN A CA 1
ATOM 706 C C . GLN A 1 90 ? 8.184 -4.689 -15.509 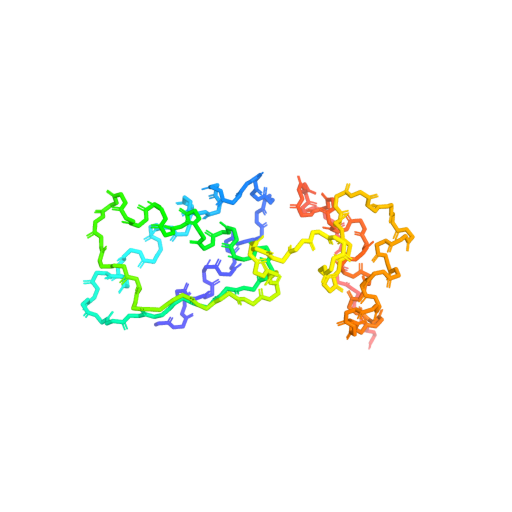1.00 82.06 90 GLN A C 1
ATOM 708 O O . GLN A 1 90 ? 9.279 -4.963 -15.978 1.00 82.06 90 GLN A O 1
ATOM 713 N N . GLN A 1 91 ? 8.004 -3.662 -14.681 1.00 80.12 91 GLN A N 1
ATOM 714 C CA . GLN A 1 91 ? 9.021 -2.632 -14.421 1.00 80.12 91 GLN A CA 1
ATOM 715 C C . GLN A 1 91 ? 10.374 -3.201 -13.955 1.00 80.12 91 GLN A C 1
ATOM 717 O O . GLN A 1 91 ? 11.414 -2.698 -14.353 1.00 80.12 91 GLN A O 1
ATOM 722 N N . ARG A 1 92 ? 10.380 -4.301 -13.182 1.00 78.25 92 ARG A N 1
ATOM 723 C CA . ARG A 1 92 ? 11.617 -4.937 -12.679 1.00 78.25 92 ARG A CA 1
ATOM 724 C C . ARG A 1 92 ? 12.564 -5.446 -13.773 1.00 78.25 92 ARG A C 1
ATOM 726 O O . ARG A 1 92 ? 13.703 -5.769 -13.465 1.00 78.25 92 ARG A O 1
ATOM 733 N N . THR A 1 93 ? 12.066 -5.645 -14.995 1.00 80.56 93 THR A N 1
ATOM 734 C CA . THR A 1 93 ? 12.853 -6.172 -16.119 1.00 80.56 93 THR A CA 1
ATOM 735 C C . THR A 1 93 ? 13.276 -5.078 -17.094 1.00 80.56 93 THR A C 1
ATOM 737 O O . THR A 1 93 ? 13.894 -5.394 -18.104 1.00 80.56 93 THR A O 1
ATOM 740 N N . LEU A 1 94 ? 12.903 -3.821 -16.841 1.00 82.56 94 LEU A N 1
ATOM 741 C CA . LEU A 1 94 ? 13.209 -2.697 -17.719 1.00 82.56 94 LEU A CA 1
ATOM 742 C C . LEU A 1 94 ? 14.508 -2.026 -17.268 1.00 82.56 94 LEU A C 1
ATOM 744 O O . LEU A 1 94 ? 14.694 -1.776 -16.078 1.00 82.56 94 LEU A O 1
ATOM 748 N N . GLY A 1 95 ? 15.390 -1.720 -18.220 1.00 83.00 95 GLY A N 1
ATOM 749 C CA . GLY A 1 95 ? 16.485 -0.778 -17.987 1.00 83.00 95 GLY A CA 1
ATOM 750 C C . GLY A 1 95 ? 15.985 0.669 -18.022 1.00 83.00 95 GLY A C 1
ATOM 751 O O . GLY A 1 95 ? 14.865 0.934 -18.454 1.00 83.00 95 GLY A O 1
ATOM 752 N N . ASP A 1 96 ? 16.824 1.623 -17.621 1.00 79.62 96 ASP A N 1
ATOM 753 C CA . ASP A 1 96 ? 16.451 3.043 -17.506 1.00 79.62 96 ASP A CA 1
ATOM 754 C C . ASP A 1 96 ? 15.816 3.630 -18.776 1.00 79.62 96 ASP A C 1
ATOM 756 O O . ASP A 1 96 ? 14.866 4.410 -18.696 1.00 79.62 96 ASP A O 1
ATOM 760 N N . ALA A 1 97 ? 16.342 3.281 -19.955 1.00 84.81 97 ALA A N 1
ATOM 761 C CA . ALA A 1 97 ? 15.820 3.769 -21.230 1.00 84.81 97 ALA A CA 1
ATOM 762 C C . ALA A 1 97 ? 14.417 3.213 -21.518 1.00 84.81 97 ALA A C 1
ATOM 764 O O . ALA A 1 97 ? 13.504 3.981 -21.820 1.00 84.81 97 ALA A O 1
ATOM 765 N N . ASP A 1 98 ? 14.234 1.902 -21.344 1.00 84.62 98 ASP A N 1
ATOM 766 C CA . ASP A 1 98 ? 12.946 1.232 -21.530 1.00 84.62 98 ASP A CA 1
ATOM 767 C C . ASP A 1 98 ? 11.908 1.692 -20.509 1.00 84.62 98 ASP A C 1
ATOM 769 O O . ASP A 1 98 ? 10.733 1.823 -20.837 1.00 84.62 98 ASP A O 1
ATOM 773 N N . PHE A 1 99 ? 12.332 1.950 -19.272 1.00 83.31 99 PHE A N 1
ATOM 774 C CA . PHE A 1 99 ? 11.456 2.447 -18.221 1.00 83.31 99 PHE A CA 1
ATOM 775 C C . PHE A 1 99 ? 10.983 3.877 -18.506 1.00 83.31 99 PHE A C 1
ATOM 777 O O . PHE A 1 99 ? 9.803 4.169 -18.340 1.00 83.31 99 PHE A O 1
ATOM 784 N N . LYS A 1 100 ? 11.861 4.758 -19.002 1.00 82.50 100 LYS A N 1
ATOM 785 C CA . LYS A 1 100 ? 11.468 6.110 -19.440 1.00 82.50 100 LYS A CA 1
ATOM 786 C C . LYS A 1 100 ? 10.444 6.071 -20.566 1.00 82.50 100 LYS A C 1
ATOM 788 O O . LYS A 1 100 ? 9.501 6.854 -20.557 1.00 82.50 100 LYS A O 1
ATOM 793 N N . ASP A 1 101 ? 10.636 5.171 -21.524 1.00 84.94 101 ASP A N 1
ATOM 794 C CA . ASP A 1 101 ? 9.688 4.967 -22.616 1.00 84.94 101 ASP A CA 1
ATOM 795 C C . ASP A 1 101 ? 8.334 4.448 -22.104 1.00 84.94 101 ASP A C 1
ATOM 797 O O . ASP A 1 101 ? 7.282 4.986 -22.441 1.00 84.94 101 ASP A O 1
ATOM 801 N N . GLU A 1 102 ? 8.365 3.488 -21.178 1.00 85.81 102 GLU A N 1
ATOM 802 C CA . GLU A 1 102 ? 7.170 2.963 -20.514 1.00 85.81 102 GLU A CA 1
ATOM 803 C C . GLU A 1 102 ? 6.376 4.062 -19.789 1.00 85.81 102 GLU A C 1
ATOM 805 O O . GLU A 1 102 ? 5.158 4.149 -19.927 1.00 85.81 102 GLU A O 1
ATOM 810 N N . VAL A 1 103 ? 7.069 4.932 -19.048 1.00 82.50 103 VAL A N 1
ATOM 811 C CA . VAL A 1 103 ? 6.467 6.033 -18.284 1.00 82.50 103 VAL A CA 1
ATOM 812 C C . VAL A 1 103 ? 5.797 7.061 -19.201 1.00 82.50 103 VAL A C 1
ATOM 814 O O . VAL A 1 103 ? 4.726 7.563 -18.859 1.00 82.50 103 VAL A O 1
ATOM 817 N N . ARG A 1 104 ? 6.345 7.320 -20.397 1.00 82.50 104 ARG A N 1
ATOM 818 C CA . ARG A 1 104 ? 5.665 8.142 -21.418 1.00 82.50 104 ARG A CA 1
ATOM 819 C C . ARG A 1 104 ? 4.372 7.494 -21.902 1.00 82.50 104 ARG A C 1
ATOM 821 O O . ARG A 1 104 ? 3.376 8.186 -22.078 1.00 82.50 104 ARG A O 1
ATOM 828 N N . GLY A 1 105 ? 4.366 6.170 -22.059 1.00 81.38 105 GLY A N 1
ATOM 829 C CA . GLY A 1 105 ? 3.169 5.402 -22.408 1.00 81.38 105 GLY A CA 1
ATOM 830 C C . GLY A 1 105 ? 2.057 5.465 -21.354 1.00 81.38 105 GLY A C 1
ATOM 831 O O . GLY A 1 105 ? 0.896 5.223 -21.677 1.00 81.38 105 GLY A O 1
ATOM 832 N N . TRP A 1 106 ? 2.382 5.824 -20.108 1.00 82.19 106 TRP A N 1
ATOM 833 C CA . TRP A 1 106 ? 1.403 6.053 -19.036 1.00 82.19 106 TRP A CA 1
ATOM 834 C C . TRP A 1 106 ? 0.859 7.488 -19.002 1.00 82.19 106 TRP A C 1
ATOM 836 O O . TRP A 1 106 ? 0.165 7.841 -18.050 1.00 82.19 106 TRP A O 1
ATOM 846 N N . ASP A 1 107 ? 1.185 8.306 -20.008 1.00 76.69 107 ASP A N 1
ATOM 847 C CA . ASP A 1 107 ? 0.822 9.726 -20.096 1.00 76.69 107 ASP A CA 1
ATOM 848 C C . ASP A 1 107 ? 1.380 10.561 -18.924 1.00 76.69 107 ASP A C 1
ATOM 850 O O . ASP A 1 107 ? 0.805 11.551 -18.465 1.00 76.69 107 ASP A O 1
ATOM 854 N N . VAL A 1 108 ? 2.535 10.143 -18.393 1.00 71.19 108 VAL A N 1
ATOM 855 C CA . VAL A 1 108 ? 3.257 10.906 -17.375 1.00 71.19 108 VAL A CA 1
ATOM 856 C C . VAL A 1 108 ? 3.960 12.083 -18.040 1.00 71.19 108 VAL A C 1
ATOM 858 O O . VAL A 1 108 ? 4.785 11.924 -18.936 1.00 71.19 108 VAL A O 1
ATOM 861 N N . ASN A 1 109 ? 3.673 13.281 -17.536 1.00 74.50 109 ASN A N 1
ATOM 862 C CA . ASN A 1 109 ? 4.261 14.527 -18.011 1.00 74.50 109 ASN A CA 1
ATOM 863 C C . ASN A 1 109 ? 5.806 14.511 -17.949 1.00 74.50 109 ASN A C 1
ATOM 865 O O . ASN A 1 109 ? 6.385 14.115 -16.938 1.00 74.50 109 ASN A O 1
ATOM 869 N N . GLU A 1 110 ? 6.475 15.023 -18.987 1.00 70.62 110 GLU A N 1
ATOM 870 C CA . GLU A 1 110 ? 7.947 15.073 -19.105 1.00 70.62 110 GLU A CA 1
ATOM 871 C C . GLU A 1 110 ? 8.650 15.889 -18.003 1.00 70.62 110 GLU A C 1
ATOM 873 O O . GLU A 1 110 ? 9.835 15.700 -17.757 1.00 70.62 110 GLU A O 1
ATOM 878 N N . VAL A 1 111 ? 7.942 16.767 -17.290 1.00 70.50 111 VAL A N 1
ATOM 879 C CA . VAL A 1 111 ? 8.459 17.469 -16.101 1.00 70.50 111 VAL A CA 1
ATOM 880 C C . VAL A 1 111 ? 8.495 16.541 -14.880 1.00 70.50 111 VAL A C 1
ATOM 882 O O . VAL A 1 111 ? 9.374 16.658 -14.029 1.00 70.50 111 VAL A O 1
ATOM 885 N N . VAL A 1 112 ? 7.559 15.591 -14.795 1.00 60.44 112 VAL A N 1
ATOM 886 C CA . VAL A 1 112 ? 7.437 14.618 -13.693 1.00 60.44 112 VAL A CA 1
ATOM 887 C C . VAL A 1 112 ? 8.213 13.333 -14.001 1.00 60.44 112 VAL A C 1
ATOM 889 O O . VAL A 1 112 ? 8.712 12.674 -13.090 1.00 60.44 112 VAL A O 1
ATOM 892 N N . SER A 1 113 ? 8.379 12.993 -15.280 1.00 56.31 113 SER A N 1
ATOM 893 C CA . SER A 1 113 ? 9.105 11.806 -15.738 1.00 56.31 113 SER A CA 1
ATOM 894 C C . SER A 1 113 ? 10.526 11.697 -15.151 1.00 56.31 113 SER A C 1
ATOM 896 O O . SER A 1 113 ? 10.865 10.617 -14.676 1.00 56.31 113 SER A O 1
ATOM 898 N N . PRO A 1 114 ? 11.341 12.766 -15.018 1.00 59.22 114 PRO A N 1
ATOM 899 C CA . PRO A 1 114 ? 12.633 12.716 -14.326 1.00 59.22 114 PRO A CA 1
ATOM 900 C C . PRO A 1 114 ? 12.557 12.403 -12.823 1.00 59.22 114 PRO A C 1
ATOM 902 O O . PRO A 1 114 ? 13.515 11.862 -12.274 1.00 59.22 114 PRO A O 1
ATOM 905 N N . LEU A 1 115 ? 11.442 12.709 -12.149 1.00 56.12 115 LEU A N 1
ATOM 906 C CA . LEU A 1 115 ? 11.223 12.350 -10.740 1.00 56.12 115 LEU A CA 1
ATOM 907 C C . LEU A 1 115 ? 10.881 10.862 -10.586 1.00 56.12 115 LEU A C 1
ATOM 909 O O . LEU A 1 115 ? 11.225 10.251 -9.578 1.00 56.12 115 LEU A O 1
ATOM 913 N N . ILE A 1 116 ? 10.239 10.279 -11.600 1.00 57.12 116 ILE A N 1
ATOM 914 C CA . ILE A 1 116 ? 9.839 8.865 -11.638 1.00 57.12 116 ILE A CA 1
ATOM 915 C C . ILE A 1 116 ? 10.954 7.980 -12.220 1.00 57.12 116 ILE A C 1
ATOM 917 O O . ILE A 1 116 ? 11.152 6.868 -11.751 1.00 57.12 116 ILE A O 1
ATOM 921 N N . CYS A 1 117 ? 11.701 8.472 -13.211 1.00 47.19 117 CYS A N 1
ATOM 922 C CA . CYS A 1 117 ? 12.716 7.736 -13.977 1.00 47.19 117 CYS A CA 1
ATOM 923 C C . CYS A 1 117 ? 14.161 8.128 -13.649 1.00 47.19 117 CYS A C 1
ATOM 925 O O . CYS A 1 117 ? 15.101 7.591 -14.238 1.00 47.19 117 CYS A O 1
ATOM 927 N N . GLY A 1 118 ? 14.366 9.139 -12.807 1.00 41.75 118 GLY A N 1
ATOM 928 C CA . GLY A 1 118 ? 15.693 9.535 -12.361 1.00 41.75 118 GLY A CA 1
ATOM 929 C C . GLY A 1 118 ? 16.237 8.588 -11.293 1.00 41.75 118 GLY A C 1
ATOM 930 O O . GLY A 1 118 ? 15.520 7.766 -10.723 1.00 41.75 118 GLY A O 1
ATOM 931 N N . ARG A 1 119 ? 17.506 8.800 -10.930 1.00 35.66 119 ARG A N 1
ATOM 932 C CA . ARG A 1 119 ? 18.234 8.162 -9.811 1.00 35.66 119 ARG A CA 1
ATOM 933 C C . ARG A 1 119 ? 17.520 8.274 -8.442 1.00 35.66 119 ARG A C 1
ATOM 935 O O . ARG A 1 119 ? 17.986 7.723 -7.452 1.00 35.66 119 ARG A O 1
ATOM 942 N N . TRP A 1 120 ? 16.366 8.934 -8.401 1.00 34.31 120 TRP A N 1
ATOM 943 C CA . TRP A 1 120 ? 15.422 9.047 -7.296 1.00 34.31 120 TRP A CA 1
ATOM 944 C C . TRP A 1 120 ? 14.643 7.763 -6.986 1.00 34.31 120 TRP A C 1
ATOM 946 O O . TRP A 1 120 ? 14.236 7.613 -5.841 1.00 34.31 120 TRP A O 1
ATOM 956 N N . VAL A 1 121 ? 14.505 6.796 -7.909 1.00 34.66 121 VAL A N 1
ATOM 957 C CA . VAL A 1 121 ? 14.011 5.445 -7.536 1.00 34.66 121 VAL A CA 1
ATOM 958 C C . VAL A 1 121 ? 15.045 4.705 -6.679 1.00 34.66 121 VAL A C 1
ATOM 960 O O . VAL A 1 121 ? 14.679 3.966 -5.769 1.00 34.66 121 VAL A O 1
ATOM 963 N N . VAL A 1 122 ? 16.339 4.968 -6.897 1.00 29.23 122 VAL A N 1
ATOM 964 C CA . VAL A 1 122 ? 17.429 4.445 -6.054 1.00 29.23 122 VAL A CA 1
ATOM 965 C C . VAL A 1 122 ? 17.597 5.289 -4.777 1.00 29.23 122 VAL A C 1
ATOM 967 O O . VAL A 1 122 ? 17.872 4.744 -3.713 1.00 29.23 122 VAL A O 1
ATOM 970 N N . GLY A 1 123 ? 17.347 6.602 -4.840 1.00 27.64 123 GLY A N 1
ATOM 971 C CA . GLY A 1 123 ? 17.337 7.514 -3.681 1.00 27.64 123 GLY A CA 1
ATOM 972 C C . GLY A 1 123 ? 16.125 7.359 -2.749 1.00 27.64 123 GLY A C 1
ATOM 973 O O . GLY A 1 123 ? 16.212 7.677 -1.568 1.00 27.64 123 GLY A O 1
ATOM 974 N N . TRP A 1 124 ? 15.026 6.764 -3.224 1.00 31.58 124 TRP A N 1
ATOM 975 C CA . TRP A 1 124 ? 13.944 6.243 -2.378 1.00 31.58 124 TRP A CA 1
ATOM 976 C C . TRP A 1 124 ? 14.328 4.937 -1.668 1.00 31.58 124 TRP A C 1
ATOM 978 O O . TRP A 1 124 ? 13.458 4.321 -1.071 1.00 31.58 124 TRP A O 1
ATOM 988 N N . LEU A 1 125 ? 15.601 4.513 -1.711 1.00 31.05 125 LEU A N 1
ATOM 989 C CA . LEU A 1 125 ? 16.198 3.467 -0.866 1.00 31.05 125 LEU A CA 1
ATOM 990 C C . LEU A 1 125 ? 17.532 3.888 -0.194 1.00 31.05 125 LEU A C 1
ATOM 992 O O . LEU A 1 125 ? 18.143 3.073 0.494 1.00 31.05 125 LEU A O 1
ATOM 996 N N . GLY A 1 126 ? 17.949 5.160 -0.278 1.00 25.25 126 GLY A N 1
ATOM 997 C CA . GLY A 1 126 ? 19.042 5.678 0.551 1.00 25.25 126 GLY A CA 1
ATOM 998 C C . GLY A 1 126 ? 19.273 7.187 0.431 1.00 25.25 126 GLY A C 1
ATOM 999 O O . GLY A 1 126 ? 19.554 7.677 -0.657 1.00 25.25 126 GLY A O 1
ATOM 1000 N N . GLY A 1 127 ? 19.224 7.884 1.573 1.00 24.03 127 GLY A N 1
ATOM 1001 C CA . GLY A 1 127 ? 19.948 9.134 1.822 1.00 24.03 127 GLY A CA 1
ATOM 1002 C C . GLY A 1 127 ? 19.405 10.412 1.179 1.00 24.03 127 GLY A C 1
ATOM 1003 O O . GLY A 1 127 ? 19.816 10.797 0.090 1.00 24.03 127 GLY A O 1
ATOM 1004 N N . TRP A 1 128 ? 18.590 11.158 1.930 1.00 28.38 128 TRP A N 1
ATOM 1005 C CA . TRP A 1 128 ? 18.477 12.611 1.766 1.00 28.38 128 TRP A CA 1
ATOM 1006 C C . TRP A 1 128 ? 19.583 13.288 2.578 1.00 28.38 128 TRP A C 1
ATOM 1008 O O . TRP A 1 128 ? 19.375 13.645 3.734 1.00 28.38 128 TRP A O 1
ATOM 1018 N N . VAL A 1 129 ? 20.756 13.473 1.977 1.00 31.05 129 VAL A N 1
ATOM 1019 C CA . VAL A 1 129 ? 21.690 14.517 2.406 1.00 31.05 129 VAL A CA 1
ATOM 1020 C C . VAL A 1 129 ? 22.207 15.201 1.144 1.00 31.05 129 VAL A C 1
ATOM 1022 O O . VAL A 1 129 ? 22.713 14.547 0.237 1.00 31.05 129 VAL A O 1
ATOM 1025 N N . ASP A 1 130 ? 22.010 16.516 1.120 1.00 32.81 130 ASP A N 1
ATOM 1026 C CA . ASP A 1 130 ? 22.511 17.504 0.166 1.00 32.81 130 ASP A CA 1
ATOM 1027 C C . ASP A 1 130 ? 21.904 17.525 -1.242 1.00 32.81 130 ASP A C 1
ATOM 1029 O O . ASP A 1 130 ? 22.400 16.903 -2.177 1.00 32.81 130 ASP A O 1
ATOM 1033 N N . THR A 1 131 ? 20.925 18.414 -1.457 1.00 29.67 131 THR A N 1
ATOM 1034 C CA . THR A 1 131 ? 21.162 19.534 -2.387 1.00 29.67 131 THR A CA 1
ATOM 1035 C C . THR A 1 131 ? 20.171 20.685 -2.213 1.00 29.67 131 THR A C 1
ATOM 1037 O O . THR A 1 131 ? 18.966 20.510 -2.056 1.00 29.67 131 THR A O 1
ATOM 1040 N N . ALA A 1 132 ? 20.767 21.873 -2.221 1.00 27.25 132 ALA A N 1
ATOM 1041 C CA . ALA A 1 132 ? 20.216 23.202 -2.058 1.00 27.25 132 ALA A CA 1
ATOM 1042 C C . ALA A 1 132 ? 18.932 23.502 -2.848 1.00 27.25 132 ALA A C 1
ATOM 1044 O O . ALA A 1 132 ? 18.778 23.151 -4.016 1.00 27.25 132 ALA A O 1
ATOM 1045 N N . ILE A 1 133 ? 18.074 24.289 -2.200 1.00 27.55 133 ILE A N 1
ATOM 1046 C CA . ILE A 1 133 ? 17.094 25.170 -2.832 1.00 27.55 133 ILE A CA 1
ATOM 1047 C C . ILE A 1 133 ? 17.844 26.048 -3.851 1.00 27.55 133 ILE A C 1
ATOM 1049 O O . ILE A 1 133 ? 18.718 26.812 -3.431 1.00 27.55 133 ILE A O 1
ATOM 1053 N N . PRO A 1 134 ? 17.529 26.012 -5.159 1.00 29.48 134 PRO A N 1
ATOM 1054 C CA . PRO A 1 134 ? 17.907 27.102 -6.032 1.00 29.48 134 PRO A CA 1
ATOM 1055 C C . PRO A 1 134 ? 16.991 28.274 -5.686 1.00 29.48 134 PRO A C 1
ATOM 1057 O O . PRO A 1 134 ? 15.802 28.281 -6.008 1.00 29.48 134 PRO A O 1
ATOM 1060 N N . THR A 1 135 ? 17.545 29.260 -4.988 1.00 30.34 135 THR A N 1
ATOM 1061 C CA . THR A 1 135 ? 17.023 30.623 -5.024 1.00 30.34 135 THR A CA 1
ATOM 1062 C C . THR A 1 135 ? 17.037 31.069 -6.482 1.00 30.34 135 THR A C 1
ATOM 1064 O O . THR A 1 135 ? 18.107 31.283 -7.054 1.00 30.34 135 THR A O 1
ATOM 1067 N N . TYR A 1 136 ? 15.861 31.166 -7.097 1.00 30.77 136 TYR A N 1
ATOM 1068 C CA . TYR A 1 136 ? 15.702 32.036 -8.253 1.00 30.77 136 TYR A CA 1
ATOM 1069 C C . TYR A 1 136 ? 15.778 33.483 -7.751 1.00 30.77 136 TYR A C 1
ATOM 1071 O O . TYR A 1 136 ? 15.235 33.789 -6.688 1.00 30.77 136 TYR A O 1
ATOM 1079 N N . ALA A 1 137 ? 16.555 34.283 -8.482 1.00 32.12 137 ALA A N 1
ATOM 1080 C CA . ALA A 1 137 ? 16.922 35.669 -8.200 1.00 32.12 137 ALA A CA 1
ATOM 1081 C C . ALA A 1 137 ? 15.731 36.603 -7.944 1.00 32.12 137 ALA A C 1
ATOM 1083 O O . ALA A 1 137 ? 14.652 36.362 -8.532 1.00 32.12 137 ALA A O 1
#